Protein AF-A0A059ZWU2-F1 (afdb_monomer)

Mean predicted aligned error: 7.63 Å

Organism: Acidithiobacillus caldus (strain ATCC 51756 / DSM 8584 / KU) (NCBI:txid637389)

Secondary structure (DSSP, 8-state):
---TTPPPP-EEEEEEE-TTS-EEEEEEEETTEEHHHHHHHHHHHHHHHHHHHHHHHHHS----

Foldseek 3Di:
DDDPPDDDKDKDFDWDQDPVRDTDGPWIAINNRIPVVVLVVVQVVQCVVPNPVSSCVVPDDPDD

Sequence (64 aa):
MQTEGGKRHTIDYVLMRDPNHSWQIVNAVADGVSDLSLKRDKYAAEFAKGGLLGVNYLVTPRTR

Solvent-accessible surface area (backbone atoms only — not comparable to full-atom values): 4054 Å² total; per-residue (Å²): 139,87,68,86,94,58,85,86,78,50,79,48,75,44,69,43,70,47,98,85,73,45,81,39,80,76,38,48,24,50,75,84,46,44,52,58,57,56,50,48,57,56,39,50,58,31,30,75,74,46,39,72,63,37,35,48,68,73,73,53,78,82,80,126

Structure (mmCIF, N/CA/C/O backbone):
data_AF-A0A059ZWU2-F1
#
_entry.id   AF-A0A059ZWU2-F1
#
loop_
_atom_site.group_PDB
_atom_site.id
_atom_site.type_symbol
_atom_site.label_atom_id
_atom_site.label_alt_id
_atom_site.label_comp_id
_atom_site.label_asym_id
_atom_site.label_entity_id
_atom_site.label_seq_id
_atom_site.pdbx_PDB_ins_code
_atom_site.Cartn_x
_atom_site.Cartn_y
_atom_site.Cartn_z
_atom_site.occupancy
_atom_site.B_iso_or_equiv
_atom_site.auth_seq_id
_atom_site.auth_comp_id
_atom_site.auth_asym_id
_atom_site.auth_atom_id
_atom_site.pdbx_PDB_model_num
ATOM 1 N N . MET A 1 1 ? -14.131 12.478 22.764 1.00 49.34 1 MET A N 1
ATOM 2 C CA . MET A 1 1 ? -14.908 13.283 21.800 1.00 49.34 1 MET A CA 1
ATOM 3 C C . MET A 1 1 ? -15.670 12.328 20.894 1.00 49.34 1 MET A C 1
ATOM 5 O O . MET A 1 1 ? -15.062 11.685 20.048 1.00 49.34 1 MET A O 1
ATOM 9 N N . GLN A 1 2 ? -16.960 12.143 21.173 1.00 49.50 2 GLN A N 1
ATOM 10 C CA . GLN A 1 2 ? -17.933 11.532 20.265 1.00 49.50 2 GLN A CA 1
ATOM 11 C C . GLN A 1 2 ? -18.668 12.682 19.577 1.00 49.50 2 GLN A C 1
ATOM 13 O O . GLN A 1 2 ? -19.033 13.647 20.243 1.00 49.50 2 GL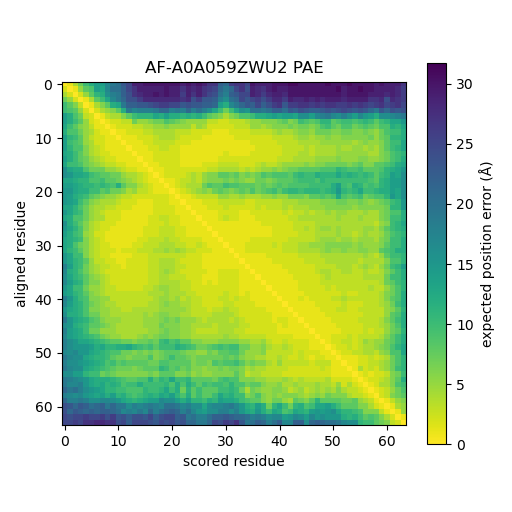N A O 1
ATOM 18 N N . THR A 1 3 ? -18.856 12.585 18.267 1.00 55.09 3 THR A N 1
ATOM 19 C CA . THR A 1 3 ? -19.755 13.450 17.500 1.00 55.09 3 THR A CA 1
ATOM 20 C C . THR A 1 3 ? -20.952 12.612 17.076 1.00 55.09 3 THR A C 1
ATOM 22 O O . THR A 1 3 ? -20.789 11.513 16.545 1.00 55.09 3 THR A O 1
ATOM 25 N N . GLU A 1 4 ? -22.141 13.119 17.369 1.00 61.34 4 GLU A N 1
ATOM 26 C CA . GLU A 1 4 ? -23.440 12.505 17.112 1.00 61.34 4 GLU A CA 1
ATOM 27 C C . GLU A 1 4 ? -23.624 12.151 15.620 1.00 61.34 4 GLU A C 1
ATOM 29 O O . GLU A 1 4 ? -23.264 12.922 14.733 1.00 61.34 4 GLU A O 1
ATOM 34 N N . GLY A 1 5 ? -24.158 10.957 15.336 1.00 62.72 5 GLY A N 1
ATOM 35 C CA . GLY A 1 5 ? -24.671 10.545 14.017 1.00 62.72 5 GLY A CA 1
ATOM 36 C C . GLY A 1 5 ? -23.66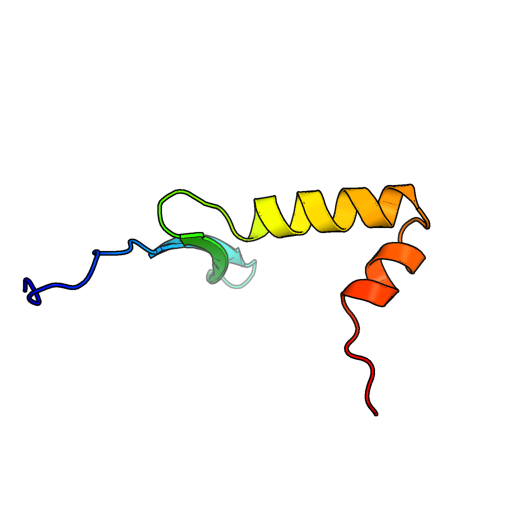4 10.213 12.902 1.00 62.72 5 GLY A C 1
ATOM 37 O O . GLY A 1 5 ? -24.053 9.587 11.918 1.00 62.72 5 GLY A O 1
ATOM 38 N N . GLY A 1 6 ? -22.386 10.576 13.023 1.00 68.94 6 GLY A N 1
ATOM 39 C CA . GLY A 1 6 ? -21.370 10.291 12.001 1.00 68.94 6 GLY A CA 1
ATOM 40 C C . GLY A 1 6 ? -20.695 8.933 12.200 1.00 68.94 6 GLY A C 1
ATOM 41 O O . GLY A 1 6 ? -20.138 8.673 13.268 1.00 68.94 6 GLY A O 1
ATOM 42 N N . LYS A 1 7 ? -20.686 8.069 11.173 1.00 84.75 7 LYS A N 1
ATOM 43 C CA . LYS A 1 7 ? -19.850 6.857 11.186 1.00 84.75 7 LYS A CA 1
ATOM 44 C C . LYS A 1 7 ? -18.398 7.282 11.418 1.00 84.75 7 LYS A C 1
ATOM 46 O O . LYS A 1 7 ? -17.842 8.072 10.658 1.00 84.75 7 LYS A O 1
ATOM 51 N N . ARG A 1 8 ? -17.787 6.773 12.488 1.00 87.00 8 ARG A N 1
ATOM 52 C CA . ARG A 1 8 ? -16.372 7.013 12.767 1.00 87.00 8 ARG A CA 1
ATOM 53 C C . ARG A 1 8 ? -15.542 6.241 11.750 1.00 87.00 8 ARG A C 1
ATOM 55 O O . ARG A 1 8 ? -15.650 5.020 11.692 1.00 87.00 8 ARG A O 1
ATOM 62 N N . HIS A 1 9 ? -14.720 6.962 11.003 1.00 90.88 9 HIS A N 1
ATOM 63 C CA . HIS A 1 9 ? -13.713 6.386 10.124 1.00 90.88 9 HIS A CA 1
ATOM 64 C C . HIS A 1 9 ? -12.343 6.444 10.807 1.00 90.88 9 HIS A C 1
ATOM 66 O O . HIS A 1 9 ? -12.040 7.422 11.501 1.00 90.88 9 HIS A O 1
ATOM 72 N N . THR A 1 10 ? -11.526 5.408 10.643 1.00 94.81 10 THR A N 1
ATOM 73 C CA . THR A 1 10 ? -10.130 5.397 11.101 1.00 94.81 10 THR A CA 1
ATOM 74 C C . THR A 1 10 ? -9.202 5.585 9.914 1.00 94.81 10 THR A C 1
ATOM 76 O O . THR A 1 10 ? -9.457 5.062 8.832 1.00 94.81 10 THR A O 1
ATOM 79 N N . ILE A 1 11 ? -8.131 6.353 10.109 1.00 96.44 11 ILE A N 1
ATOM 80 C CA . ILE A 1 11 ? -7.074 6.528 9.114 1.00 96.44 11 ILE A CA 1
ATOM 81 C C . ILE A 1 11 ? -5.746 6.263 9.812 1.00 96.44 11 ILE A C 1
ATOM 83 O O . ILE A 1 11 ? -5.336 7.042 10.673 1.00 96.44 11 ILE A O 1
ATOM 87 N N . ASP A 1 12 ? -5.084 5.180 9.419 1.00 97.25 12 ASP A N 1
ATOM 88 C CA . ASP A 1 12 ? -3.775 4.785 9.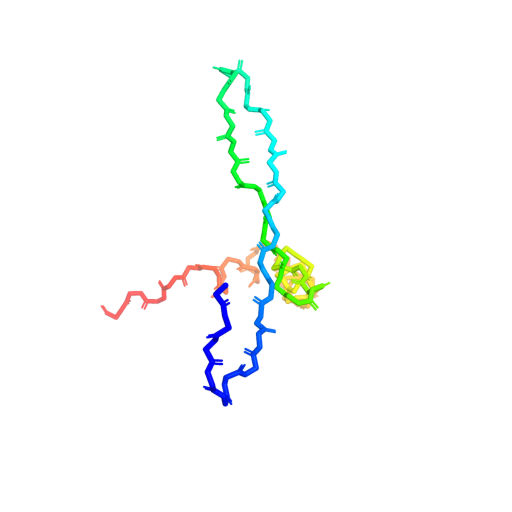926 1.00 97.25 12 ASP A CA 1
ATOM 89 C C . ASP A 1 12 ? -2.701 5.079 8.871 1.00 97.25 12 ASP A C 1
ATOM 91 O O . ASP A 1 12 ? -2.837 4.712 7.701 1.00 97.25 12 ASP A O 1
ATOM 95 N N . TYR A 1 13 ? -1.618 5.745 9.272 1.00 97.31 13 TYR A N 1
ATOM 96 C CA . TYR A 1 13 ? -0.513 6.092 8.376 1.00 97.31 13 TYR A CA 1
ATOM 97 C C . TYR A 1 13 ? 0.658 5.131 8.560 1.00 97.31 13 TYR A C 1
ATOM 99 O O . TYR A 1 13 ? 1.157 4.952 9.671 1.00 97.31 13 TYR A O 1
ATOM 107 N N . VAL A 1 14 ? 1.145 4.559 7.457 1.00 97.12 14 VAL A N 1
ATOM 108 C CA . VAL A 1 14 ? 2.400 3.799 7.456 1.00 97.12 14 VAL A CA 1
ATOM 109 C C . VAL A 1 14 ? 3.533 4.759 7.142 1.00 97.12 14 VAL A C 1
ATOM 111 O O . VAL A 1 14 ? 3.530 5.417 6.098 1.00 97.12 14 VAL A O 1
ATOM 114 N N . LEU A 1 15 ? 4.501 4.822 8.049 1.00 97.12 15 LEU A N 1
ATOM 115 C CA . LEU A 1 15 ? 5.668 5.681 7.931 1.00 97.12 15 LEU A CA 1
ATOM 116 C C . LEU A 1 15 ? 6.905 4.853 7.585 1.00 97.12 15 LEU A C 1
ATOM 118 O O . LEU A 1 15 ? 7.130 3.785 8.154 1.00 97.12 15 LEU A O 1
ATOM 122 N N . MET A 1 16 ? 7.741 5.380 6.699 1.00 97.00 16 MET A N 1
ATOM 123 C CA . MET A 1 16 ? 9.097 4.887 6.473 1.00 97.00 16 MET A CA 1
ATOM 124 C C . MET A 1 16 ? 10.089 6.018 6.708 1.00 97.00 16 MET A C 1
ATOM 126 O O . MET A 1 16 ? 9.779 7.190 6.491 1.00 97.00 16 MET A O 1
ATOM 130 N N . ARG A 1 17 ? 11.284 5.663 7.183 1.00 95.62 17 ARG A N 1
ATOM 131 C CA . ARG A 1 17 ? 12.393 6.611 7.262 1.00 95.62 17 ARG A CA 1
ATOM 132 C C . ARG A 1 17 ? 13.072 6.692 5.908 1.00 95.62 17 ARG A C 1
ATOM 134 O O . ARG A 1 17 ? 13.444 5.662 5.349 1.00 95.62 17 ARG A O 1
ATOM 141 N N . ASP A 1 18 ? 13.236 7.908 5.414 1.00 92.69 18 ASP A N 1
ATOM 142 C CA . ASP A 1 18 ? 14.088 8.151 4.262 1.00 92.69 18 ASP A CA 1
ATOM 143 C C . ASP A 1 18 ? 15.583 8.084 4.658 1.00 92.69 18 ASP A C 1
ATOM 145 O O . ASP A 1 18 ? 15.919 8.052 5.851 1.00 92.69 18 ASP A O 1
ATOM 149 N N . PRO A 1 19 ? 16.505 8.049 3.678 1.00 93.12 19 PRO A N 1
ATOM 150 C CA . PRO A 1 19 ? 17.944 8.052 3.947 1.00 93.12 19 PRO A CA 1
ATOM 151 C C . PRO A 1 19 ? 18.446 9.284 4.716 1.00 93.12 19 PRO A C 1
ATOM 153 O O . PRO A 1 19 ? 19.507 9.220 5.328 1.00 93.12 19 PRO A O 1
ATOM 156 N N . ASN A 1 20 ? 17.681 10.379 4.725 1.00 92.94 20 ASN A N 1
ATOM 157 C CA . ASN A 1 20 ? 17.982 11.617 5.444 1.00 92.94 20 ASN A CA 1
ATOM 158 C C . ASN A 1 20 ? 17.325 11.649 6.839 1.00 92.94 20 ASN A C 1
ATOM 160 O O . ASN A 1 20 ? 17.206 12.711 7.451 1.00 92.94 20 ASN A O 1
ATOM 164 N N . HIS A 1 21 ? 16.890 10.489 7.343 1.00 92.06 21 HIS A N 1
ATOM 165 C CA . HIS A 1 21 ? 16.260 10.289 8.649 1.00 92.06 21 HIS A CA 1
ATOM 166 C C . HIS A 1 21 ? 14.920 11.009 8.864 1.00 92.06 21 HIS A C 1
ATOM 168 O O . HIS A 1 21 ? 14.446 11.081 10.001 1.00 92.06 21 HIS A O 1
ATOM 174 N N . SER A 1 22 ? 14.265 11.477 7.802 1.00 96.06 22 SER A N 1
ATOM 175 C CA . SER A 1 22 ? 12.928 12.065 7.886 1.00 96.06 22 SER A CA 1
ATOM 176 C C . SER A 1 22 ? 11.849 10.991 7.765 1.00 96.06 22 SER A C 1
ATOM 178 O O . SER A 1 22 ? 11.994 10.008 7.035 1.00 96.06 22 SER A O 1
ATOM 180 N N . TRP A 1 23 ? 10.751 11.164 8.503 1.00 96.69 23 TRP A N 1
ATOM 181 C CA . TRP A 1 23 ? 9.583 10.295 8.384 1.00 96.69 23 TRP A CA 1
ATOM 182 C C . TRP A 1 23 ? 8.741 10.705 7.184 1.00 96.69 23 TRP A C 1
ATOM 184 O O . TRP A 1 23 ? 8.305 11.850 7.083 1.00 96.69 23 TRP A O 1
ATOM 194 N N . GLN A 1 24 ? 8.475 9.746 6.306 1.00 96.50 24 GLN A N 1
ATOM 195 C CA . GLN A 1 24 ? 7.619 9.923 5.146 1.00 96.50 24 GLN A CA 1
ATOM 196 C C . GLN A 1 24 ? 6.435 8.966 5.233 1.00 96.50 24 GLN A C 1
ATOM 198 O O . GLN A 1 24 ? 6.596 7.784 5.546 1.00 96.50 24 GLN A O 1
ATOM 203 N N . ILE A 1 25 ? 5.240 9.478 4.949 1.00 96.12 25 ILE A N 1
ATOM 204 C CA . ILE A 1 25 ? 4.042 8.653 4.800 1.00 96.12 25 ILE A CA 1
ATOM 205 C C . ILE A 1 25 ? 4.149 7.918 3.467 1.00 96.12 25 ILE A C 1
ATOM 207 O O . ILE A 1 25 ? 4.209 8.550 2.416 1.00 96.12 25 ILE A O 1
ATOM 211 N N . VAL A 1 26 ? 4.139 6.589 3.509 1.00 95.88 26 VAL A N 1
ATOM 212 C CA . VAL A 1 26 ? 4.193 5.746 2.303 1.00 95.88 26 VAL A CA 1
ATOM 213 C C . VAL A 1 26 ? 2.856 5.087 1.983 1.00 95.88 26 VAL A C 1
ATOM 215 O O . VAL A 1 26 ? 2.647 4.636 0.862 1.00 95.88 26 VAL A O 1
ATOM 218 N N . ASN A 1 27 ? 1.938 5.028 2.950 1.00 97.12 27 ASN A N 1
ATOM 219 C CA . ASN A 1 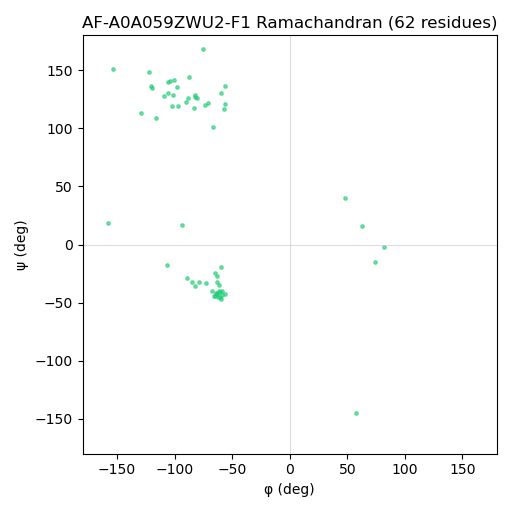27 ? 0.606 4.458 2.781 1.00 97.12 27 ASN A CA 1
ATOM 220 C C . ASN A 1 27 ? -0.367 5.092 3.776 1.00 97.12 27 ASN A C 1
ATOM 222 O O . ASN A 1 27 ? 0.022 5.443 4.893 1.00 97.12 27 ASN A O 1
ATOM 226 N N . ALA A 1 28 ? -1.635 5.151 3.391 1.00 97.19 28 ALA A N 1
ATOM 227 C CA . ALA A 1 28 ? -2.745 5.429 4.287 1.00 97.19 28 ALA A CA 1
ATOM 228 C C . ALA A 1 28 ? -3.713 4.241 4.253 1.00 97.19 28 ALA A C 1
ATOM 230 O O . ALA A 1 28 ? -4.001 3.689 3.185 1.00 97.19 28 ALA A O 1
ATOM 231 N N . VAL A 1 29 ? -4.191 3.836 5.425 1.00 97.62 29 VAL A N 1
ATOM 232 C CA . VAL A 1 29 ? -5.145 2.745 5.609 1.00 97.62 29 VAL A CA 1
ATOM 233 C C . VAL A 1 29 ? -6.418 3.334 6.199 1.00 97.62 29 VAL A C 1
ATOM 235 O O . VAL A 1 29 ? -6.425 3.758 7.349 1.00 97.62 29 VAL A O 1
ATOM 238 N N . ALA A 1 30 ? -7.480 3.396 5.400 1.00 96.75 30 ALA A N 1
ATOM 239 C CA . ALA A 1 30 ? -8.771 3.941 5.806 1.00 96.75 30 ALA A CA 1
ATOM 240 C C . ALA A 1 30 ? -9.739 2.795 6.113 1.00 96.75 30 ALA A C 1
ATOM 242 O O . ALA A 1 30 ? -10.010 1.981 5.234 1.00 96.75 30 ALA A O 1
ATOM 243 N N . ASP A 1 31 ? -10.234 2.702 7.348 1.00 95.50 31 ASP A N 1
ATOM 244 C CA . ASP A 1 31 ? -11.100 1.604 7.813 1.00 95.50 31 ASP A CA 1
ATOM 245 C C . ASP A 1 31 ? -10.558 0.202 7.455 1.00 95.50 31 ASP A C 1
ATOM 247 O O . ASP A 1 31 ? -11.296 -0.691 7.037 1.00 95.50 31 ASP A O 1
ATOM 251 N N . GLY A 1 32 ? -9.239 0.010 7.564 1.00 94.94 32 GLY A N 1
ATOM 252 C CA . GLY A 1 32 ? -8.570 -1.246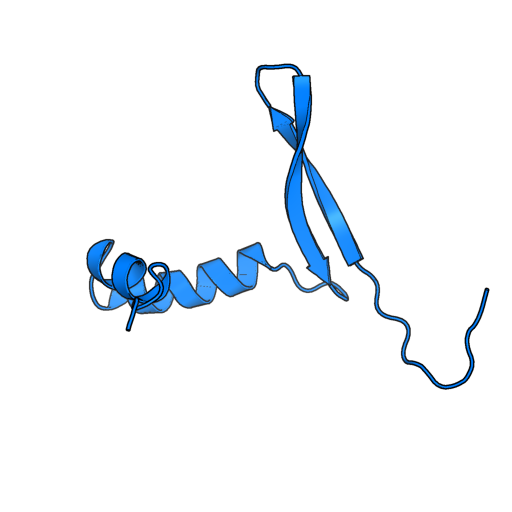 7.199 1.00 94.94 32 GLY A CA 1
ATOM 253 C C . GLY A 1 32 ? -8.272 -1.420 5.701 1.00 94.94 32 GLY A C 1
ATOM 254 O O . GLY A 1 32 ? -7.642 -2.406 5.321 1.00 94.94 32 GLY A O 1
ATOM 255 N N . VAL A 1 33 ? -8.656 -0.471 4.843 1.00 95.81 33 VAL A N 1
ATOM 256 C CA . VAL A 1 33 ? -8.398 -0.506 3.395 1.00 95.81 33 VAL A CA 1
ATOM 257 C C . VAL A 1 33 ? -7.161 0.319 3.040 1.00 95.81 33 VAL A C 1
ATOM 259 O O . VAL A 1 33 ? -7.122 1.527 3.254 1.00 95.81 33 VAL A O 1
ATOM 262 N N . SER A 1 34 ? -6.145 -0.324 2.458 1.00 96.62 34 SER A N 1
ATOM 263 C CA . SER A 1 34 ? -4.900 0.333 2.040 1.00 96.62 34 SER A CA 1
ATOM 264 C C . SER A 1 34 ? -5.026 1.023 0.680 1.00 96.62 34 SER A C 1
ATOM 266 O O . SER A 1 34 ? -5.312 0.372 -0.327 1.00 96.62 34 SER A O 1
ATOM 268 N N . ASP A 1 35 ? -4.665 2.308 0.628 1.00 95.06 35 ASP A N 1
ATOM 269 C CA . ASP A 1 35 ? -4.569 3.080 -0.620 1.00 95.06 35 ASP A CA 1
ATOM 270 C C . ASP A 1 35 ? -3.567 2.461 -1.614 1.00 95.06 35 ASP A C 1
ATOM 272 O O . ASP A 1 35 ? -3.881 2.297 -2.795 1.00 95.06 35 ASP A O 1
ATOM 276 N N . LEU A 1 36 ? -2.392 2.022 -1.1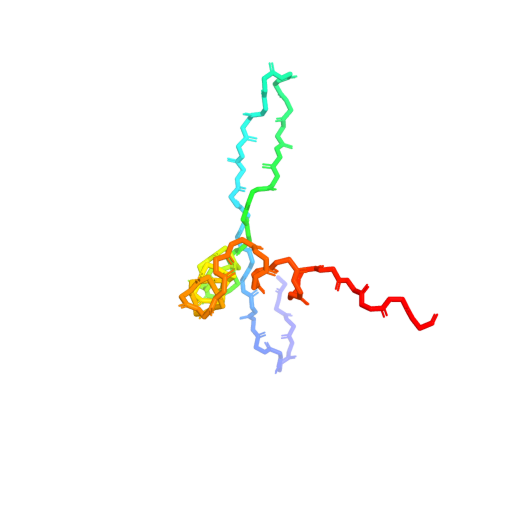38 1.00 93.94 36 LEU A N 1
ATOM 277 C CA . LEU A 1 36 ? -1.417 1.318 -1.980 1.00 93.94 36 LEU A CA 1
ATOM 278 C C . LEU A 1 36 ? -1.980 0.035 -2.602 1.00 93.94 36 LEU A C 1
ATOM 280 O O . LEU A 1 36 ? -1.700 -0.242 -3.767 1.00 93.94 36 LEU A O 1
ATOM 284 N N . SER A 1 37 ? -2.763 -0.745 -1.850 1.00 94.38 37 SER A N 1
ATOM 285 C CA . SER A 1 37 ? -3.338 -1.999 -2.359 1.00 94.38 37 SER A CA 1
ATOM 286 C C . SER A 1 37 ? -4.346 -1.725 -3.475 1.00 94.38 37 SER A C 1
ATOM 288 O O . SER A 1 37 ? -4.248 -2.322 -4.544 1.00 94.38 37 SER A O 1
ATOM 290 N N . LEU A 1 38 ? -5.224 -0.734 -3.284 1.00 93.44 38 LEU A N 1
ATOM 291 C CA . LEU A 1 38 ? -6.180 -0.303 -4.310 1.00 93.44 38 LEU A CA 1
ATOM 292 C C . LEU A 1 38 ? -5.478 0.193 -5.583 1.00 93.44 38 LEU A C 1
ATOM 294 O O . LEU A 1 38 ? -5.856 -0.176 -6.698 1.00 93.44 38 LEU A O 1
ATOM 298 N N . LYS A 1 39 ? -4.434 1.018 -5.430 1.00 91.75 39 LYS A N 1
ATOM 299 C CA . LYS A 1 39 ? -3.634 1.507 -6.562 1.00 91.75 39 LYS A CA 1
ATOM 300 C C . LYS A 1 39 ? -2.924 0.367 -7.278 1.00 91.75 39 LYS A C 1
ATOM 302 O O . LYS A 1 39 ? -2.939 0.339 -8.504 1.00 91.75 39 LYS A O 1
ATOM 307 N N . ARG A 1 40 ? -2.344 -0.583 -6.539 1.00 93.00 40 ARG A N 1
ATOM 308 C CA . ARG A 1 40 ? -1.669 -1.751 -7.118 1.00 93.00 40 ARG A CA 1
ATOM 309 C C . ARG A 1 40 ? -2.626 -2.579 -7.961 1.00 93.00 40 ARG A C 1
ATOM 311 O O . ARG A 1 40 ? -2.273 -2.908 -9.086 1.00 93.00 40 ARG A O 1
ATOM 318 N N . ASP A 1 41 ? -3.820 -2.869 -7.458 1.00 92.38 41 ASP A N 1
ATOM 319 C CA . ASP A 1 41 ? -4.804 -3.670 -8.191 1.00 92.38 41 ASP A CA 1
ATOM 320 C C . ASP A 1 41 ? -5.257 -2.946 -9.471 1.00 92.38 41 ASP A C 1
ATOM 322 O O . ASP A 1 41 ? -5.299 -3.538 -10.552 1.00 92.38 41 ASP A O 1
ATOM 326 N N . LYS A 1 42 ? -5.481 -1.625 -9.387 1.00 88.25 42 LYS A N 1
ATOM 327 C CA . LYS A 1 42 ? -5.787 -0.783 -10.553 1.00 88.25 42 LYS A CA 1
ATOM 328 C C . LYS A 1 42 ? -4.643 -0.761 -11.573 1.00 88.25 42 LYS A C 1
ATOM 330 O O . LYS A 1 42 ? -4.882 -0.879 -12.773 1.00 88.25 42 LYS A O 1
ATOM 335 N N . TYR A 1 43 ? -3.403 -0.602 -11.117 1.00 91.19 43 TYR A N 1
ATOM 336 C CA . TYR A 1 43 ? -2.237 -0.540 -11.997 1.00 91.19 43 TYR A CA 1
ATOM 337 C C . TYR A 1 43 ? -1.884 -1.901 -12.580 1.00 91.19 43 TYR A C 1
ATOM 339 O O . TYR A 1 43 ? -1.465 -1.946 -13.727 1.00 91.19 43 TYR A O 1
ATOM 347 N N . ALA A 1 44 ? -2.098 -3.002 -11.859 1.00 92.00 44 ALA A N 1
ATOM 348 C CA . ALA A 1 44 ? -1.899 -4.351 -12.379 1.00 92.00 44 ALA A CA 1
ATOM 349 C C . ALA A 1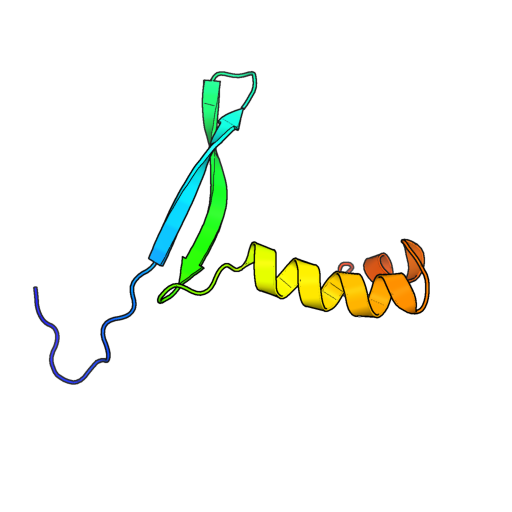 44 ? -2.816 -4.625 -13.579 1.00 92.00 44 ALA A C 1
ATOM 351 O O . ALA A 1 44 ? -2.361 -5.170 -14.584 1.00 92.00 44 ALA A O 1
ATOM 352 N N . ALA A 1 45 ? -4.076 -4.179 -13.513 1.00 89.81 45 ALA A N 1
ATOM 353 C CA . ALA A 1 45 ? -5.022 -4.317 -14.616 1.00 89.81 45 ALA A CA 1
ATOM 354 C C . ALA A 1 45 ? -4.580 -3.552 -15.877 1.00 89.81 45 ALA A C 1
ATOM 356 O O . ALA A 1 45 ? -4.678 -4.084 -16.980 1.00 89.81 45 ALA A O 1
ATOM 357 N N . GLU A 1 46 ? -4.064 -2.328 -15.741 1.00 89.00 46 GLU A N 1
ATOM 358 C CA . GLU A 1 46 ? -3.571 -1.565 -16.901 1.00 89.00 46 GLU A CA 1
ATOM 359 C C . GLU A 1 46 ? -2.184 -1.999 -17.365 1.00 89.00 46 GLU A C 1
ATOM 361 O O . GLU A 1 46 ? -1.899 -2.007 -18.563 1.00 89.00 46 GLU A O 1
ATOM 366 N N . PHE A 1 47 ? -1.335 -2.434 -16.439 1.00 91.12 47 PHE A N 1
ATOM 367 C CA . PHE A 1 47 ? -0.052 -3.031 -16.769 1.00 91.12 47 PHE A CA 1
ATOM 368 C C . PHE A 1 47 ? -0.244 -4.299 -17.607 1.00 91.12 47 PHE A C 1
ATOM 370 O O . PHE A 1 47 ? 0.458 -4.487 -18.597 1.00 91.12 47 PHE A O 1
ATOM 377 N N . ALA A 1 48 ? -1.244 -5.126 -17.290 1.00 91.12 48 ALA A N 1
ATOM 378 C CA . ALA A 1 48 ? -1.595 -6.292 -18.099 1.00 91.12 48 ALA A CA 1
ATOM 379 C C . ALA A 1 48 ? -2.073 -5.928 -19.521 1.00 91.12 48 ALA A C 1
ATOM 381 O O . ALA A 1 48 ? -1.911 -6.727 -20.439 1.00 91.12 48 ALA A O 1
ATOM 382 N N . LYS A 1 49 ? -2.637 -4.727 -19.722 1.00 87.88 49 LYS A N 1
ATOM 383 C CA . LYS A 1 49 ? -3.125 -4.256 -21.031 1.00 87.88 49 LYS A CA 1
ATOM 384 C C . LYS A 1 49 ? -2.040 -3.616 -21.897 1.00 87.88 49 LYS A C 1
ATOM 386 O O . LYS A 1 49 ? -2.130 -3.693 -23.118 1.00 87.88 49 LYS A O 1
ATOM 391 N N . GLY A 1 50 ? -1.052 -2.950 -21.296 1.00 87.69 50 GLY A N 1
ATOM 392 C CA . GLY A 1 50 ? -0.103 -2.120 -22.053 1.00 87.69 50 GLY A CA 1
ATOM 393 C C . GLY A 1 50 ? 1.236 -1.847 -21.370 1.00 87.69 50 GLY A C 1
ATOM 394 O O . GLY A 1 50 ? 1.920 -0.887 -21.729 1.00 87.69 50 GLY A O 1
ATOM 395 N N . GLY A 1 51 ? 1.606 -2.641 -20.363 1.00 89.12 51 GLY A N 1
ATOM 396 C CA . GLY A 1 51 ? 2.836 -2.467 -19.595 1.00 89.12 51 GLY A CA 1
ATOM 397 C C . GLY A 1 51 ? 2.927 -1.089 -18.932 1.00 89.12 51 GLY A C 1
ATOM 398 O O . GLY A 1 51 ? 1.927 -0.500 -18.520 1.00 89.12 51 GLY A O 1
ATOM 399 N N . LEU A 1 52 ? 4.143 -0.544 -18.846 1.00 88.25 52 LEU A N 1
ATOM 400 C CA . LEU A 1 52 ? 4.385 0.766 -18.226 1.00 88.25 52 LEU A CA 1
ATOM 401 C C . LEU A 1 52 ? 3.685 1.922 -18.956 1.00 88.25 52 LEU A C 1
ATOM 403 O O . LEU A 1 52 ? 3.254 2.871 -18.305 1.00 88.25 52 LEU A O 1
ATOM 407 N N . LEU A 1 53 ? 3.528 1.839 -20.283 1.00 85.25 53 LEU A N 1
ATOM 408 C CA . LEU A 1 53 ? 2.793 2.849 -21.050 1.00 85.25 53 LEU A CA 1
ATOM 409 C C . LEU A 1 53 ? 1.316 2.866 -20.646 1.00 85.25 53 LEU A C 1
ATOM 411 O O . LEU A 1 53 ? 0.773 3.938 -20.392 1.00 85.25 53 LEU A O 1
ATOM 415 N N .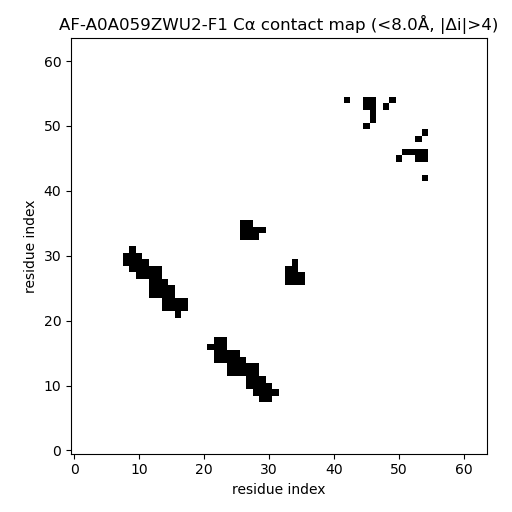 GLY A 1 54 ? 0.701 1.687 -20.500 1.00 80.69 54 GLY A N 1
ATOM 416 C CA . GLY A 1 54 ? -0.675 1.539 -20.015 1.00 80.69 54 GLY A CA 1
ATOM 417 C C . GLY A 1 54 ? -0.894 2.183 -18.643 1.00 80.69 54 GLY A C 1
ATOM 418 O O . GLY A 1 54 ? -1.860 2.918 -18.446 1.00 80.69 54 GLY A O 1
ATOM 419 N N . VAL A 1 55 ? 0.048 1.998 -17.714 1.00 85.25 55 VAL A N 1
ATOM 420 C CA . VAL A 1 55 ? -0.003 2.643 -16.389 1.00 85.25 55 VAL A CA 1
ATOM 421 C C . VAL A 1 55 ? 0.186 4.162 -16.491 1.00 85.25 55 VAL A C 1
ATOM 423 O O . VAL A 1 55 ? -0.520 4.911 -15.816 1.00 85.25 55 VAL A O 1
ATOM 426 N N . ASN A 1 56 ? 1.080 4.649 -17.357 1.00 82.81 56 ASN A N 1
ATOM 427 C CA . ASN A 1 56 ? 1.350 6.085 -17.498 1.00 82.81 56 ASN A CA 1
ATOM 428 C C . ASN A 1 56 ? 0.110 6.887 -17.949 1.00 82.81 56 ASN A C 1
ATOM 430 O O . ASN A 1 56 ? -0.117 8.003 -17.473 1.00 82.81 56 ASN A O 1
ATOM 434 N N . TYR A 1 57 ? -0.738 6.290 -18.797 1.00 75.25 57 TYR A N 1
ATOM 435 C CA . TYR A 1 57 ? -2.015 6.886 -19.213 1.00 75.25 57 TYR A CA 1
ATOM 436 C C . TYR A 1 57 ? -3.027 7.051 -18.068 1.00 75.25 57 TYR A C 1
ATOM 438 O O . TYR A 1 57 ? -3.904 7.908 -18.167 1.00 75.25 57 TYR A O 1
ATOM 446 N N . LEU A 1 58 ? -2.925 6.260 -16.993 1.00 74.62 58 LEU A N 1
ATOM 447 C CA . LEU A 1 58 ? -3.771 6.425 -15.806 1.00 74.62 58 LEU A CA 1
ATOM 448 C C . LEU A 1 58 ? -3.271 7.498 -14.843 1.00 74.62 58 LEU A C 1
ATOM 450 O O . LEU A 1 58 ? -4.080 8.110 -14.147 1.00 74.62 58 LEU A O 1
ATOM 454 N N . VAL A 1 59 ? -1.950 7.623 -14.709 1.00 78.31 59 VAL A N 1
ATOM 455 C CA . VAL A 1 59 ? -1.324 8.420 -13.644 1.00 78.31 59 VAL A CA 1
ATOM 456 C C . VAL A 1 59 ? -1.127 9.868 -14.082 1.00 78.31 59 VAL A C 1
ATOM 458 O O . VAL A 1 59 ? -1.185 10.767 -13.247 1.00 78.31 59 VAL A O 1
ATOM 461 N N . THR A 1 60 ? -0.952 10.116 -15.383 1.00 75.31 60 THR A N 1
ATOM 462 C CA . THR A 1 60 ? -0.793 11.474 -15.910 1.00 75.31 60 THR A CA 1
ATOM 463 C C . THR A 1 60 ? -2.167 12.126 -16.103 1.00 75.31 60 THR A C 1
ATOM 465 O O . THR A 1 60 ? -2.960 11.640 -16.917 1.00 75.31 60 THR A O 1
ATOM 468 N N . PRO A 1 61 ? -2.485 13.232 -15.404 1.00 59.69 61 PRO A N 1
ATOM 469 C CA . PRO A 1 61 ? -3.694 13.994 -15.683 1.00 59.69 61 PRO A CA 1
ATOM 470 C C . PRO A 1 61 ? -3.646 14.477 -17.135 1.00 59.69 61 PRO A C 1
ATOM 472 O O . PRO A 1 61 ? -2.654 15.073 -17.553 1.00 59.69 61 PRO A O 1
ATOM 475 N N . ARG A 1 62 ? -4.713 14.260 -17.914 1.00 60.59 62 ARG A N 1
ATOM 476 C CA . ARG A 1 62 ? -4.859 14.964 -19.195 1.00 60.59 62 ARG A CA 1
ATOM 477 C C . ARG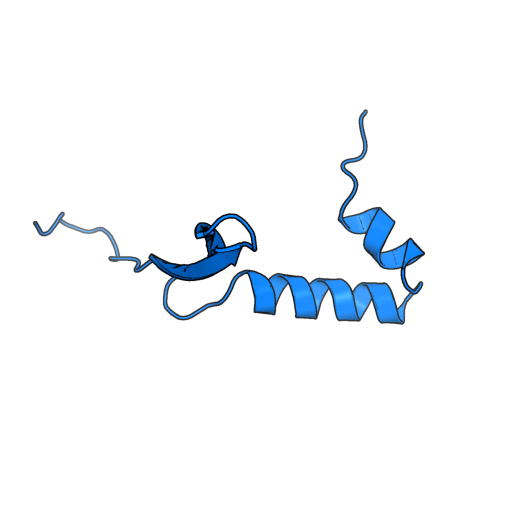 A 1 62 ? -5.046 16.445 -18.878 1.00 60.59 62 ARG A C 1
ATOM 479 O O . ARG A 1 62 ? -6.140 16.853 -18.492 1.00 60.59 62 ARG A O 1
ATOM 486 N N . THR A 1 63 ? -3.989 17.237 -19.017 1.00 58.69 63 THR A N 1
ATOM 487 C CA . THR A 1 63 ? -4.113 18.688 -19.154 1.00 58.69 63 THR A CA 1
ATOM 488 C C . THR A 1 63 ? -5.004 18.947 -20.366 1.00 58.69 63 THR A C 1
ATOM 490 O O . THR A 1 63 ? -4.683 18.492 -21.466 1.00 58.69 63 THR A O 1
ATOM 493 N N . ARG A 1 64 ? -6.170 19.557 -20.127 1.00 50.09 64 ARG A N 1
ATOM 494 C CA . ARG A 1 64 ? -7.009 20.113 -21.193 1.00 50.09 64 ARG A CA 1
ATOM 495 C C . ARG A 1 64 ? -6.325 21.322 -21.808 1.00 50.09 64 ARG A C 1
ATOM 497 O O . ARG A 1 64 ? -5.652 22.042 -21.038 1.00 50.09 64 ARG A O 1
#

Radius of gyration: 16.84 Å; Cα contacts (8 Å, |Δi|>4): 56; chains: 1; bounding box: 43×26×44 Å

Nearest PDB structures (foldseek):
  8dte-assembly1_A  TM=8.211E-01  e=1.199E-01  Neisseria gonorrhoeae NCCP11945
  8ylr-assembly1_Sa  TM=2.854E-01  e=3.391E+00  Saccharomyces cerevisiae S288C
  7q08-assembly1_W  TM=2.677E-01  e=3.886E+00  Candida albicans SC5314
  8oo0-assembly1_SV  TM=2.678E-01  e=5.852E+00  Thermochaetoides thermophila

InterPro domains:
  IPR008869 Toluene tolerance Ttg2/phospholipid-binding protein MlaC [PF05494] (3-54)
  IPR042245 Tgt2/MlaC superfamily [G3DSA:3.10.450.710] (1-59)

pLDDT: mean 86.12, std 13.68, range [49.34, 97.62]